Protein AF-A0A133U546-F1 (afdb_monomer)

Secondary structure (DSSP, 8-state):
-HHHHHHHHHHHHHHHHHHHHHHHTT----HHHHHHHHHHHHHHHHHHHHHHHHHHHS--HHHHHHHHTTS--HHHHHHHHHHHHHHHHHHHHHHHHHHHHHTTS-SSHHHHHHHHHHHHHTHHHHHHHHHHTS---HHHHHHTTHHHHHHTTS----------

Solvent-accessible surface area (backbone atoms only — not comparable to full-atom values): 8776 Å² total; per-residue (Å²): 110,62,68,65,45,49,40,62,39,52,52,28,48,51,51,18,51,53,44,48,49,39,56,72,70,52,73,59,78,54,64,70,60,44,53,51,47,50,52,52,23,49,54,32,38,49,51,42,28,49,50,26,34,48,21,23,76,57,59,48,70,47,51,34,50,31,35,74,71,67,78,41,46,44,68,56,32,26,51,53,14,50,50,52,43,53,53,47,52,55,50,51,50,51,48,52,48,53,49,42,49,76,68,61,80,34,88,46,69,68,51,46,38,52,52,44,23,54,61,32,39,58,44,25,62,52,30,46,55,55,42,78,76,42,100,61,62,72,65,58,40,56,54,20,45,46,55,15,61,55,41,64,73,57,86,81,81,79,77,76,85,79,74,132

Mean predicted aligned error: 5.59 Å

Foldseek 3Di:
DLCVLCVLLVVLLVLLVVLLVCLVVCVDPDLVVLVVSLVSSVVSLCVSLVQLQVCLVPNDDSSVVCVVVVNDHSPRSNVVSVVSVVVCLQSSLQSQLVSCVVVVVDPDPVVSLVVQLVVLLVQLVVQVVVVVVDVDDCVSSVVSNVSSVVSSPHDHDDDPDPDD

Structure (mmCIF, N/CA/C/O backbone):
data_AF-A0A133U546-F1
#
_entry.id   AF-A0A133U546-F1
#
loop_
_atom_site.group_PDB
_atom_site.id
_atom_site.type_symbol
_atom_site.label_atom_id
_atom_site.label_alt_id
_atom_site.label_comp_id
_atom_site.label_asym_id
_atom_site.label_entity_id
_atom_site.label_seq_id
_atom_site.pdbx_PDB_ins_code
_atom_site.Cartn_x
_atom_site.Cartn_y
_atom_site.Cartn_z
_atom_site.occupancy
_atom_site.B_iso_or_equiv
_atom_site.auth_seq_id
_atom_site.auth_comp_id
_atom_site.auth_asym_id
_atom_site.auth_atom_id
_atom_site.pdbx_PDB_model_num
ATOM 1 N N . MET A 1 1 ? 23.999 10.409 -9.499 1.00 65.69 1 MET A N 1
ATOM 2 C CA . MET A 1 1 ? 22.599 10.806 -9.754 1.00 65.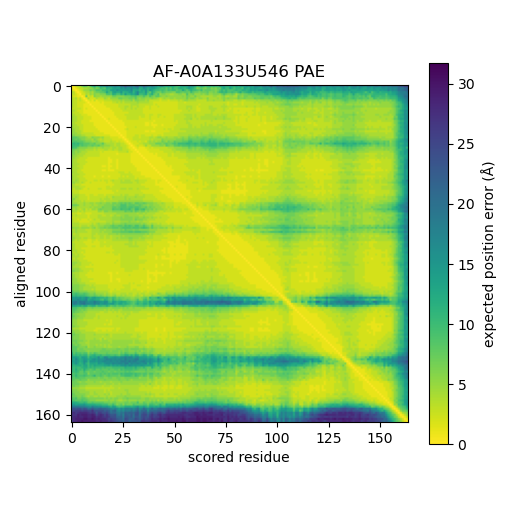69 1 MET A CA 1
ATOM 3 C C . MET A 1 1 ? 21.606 9.774 -9.236 1.00 65.69 1 MET A C 1
ATOM 5 O O . MET A 1 1 ? 20.649 10.176 -8.595 1.00 65.69 1 MET A O 1
ATOM 9 N N . ALA A 1 2 ? 21.892 8.473 -9.345 1.00 72.38 2 ALA A N 1
ATOM 10 C CA . ALA A 1 2 ? 21.115 7.384 -8.735 1.00 72.38 2 ALA A CA 1
ATOM 11 C C . ALA A 1 2 ? 20.573 7.601 -7.304 1.00 72.38 2 ALA A C 1
ATOM 13 O O . ALA A 1 2 ? 19.439 7.237 -7.016 1.00 72.38 2 ALA A O 1
ATOM 14 N N . TRP A 1 3 ? 21.351 8.213 -6.403 1.00 70.69 3 TRP A N 1
ATOM 15 C CA . TRP A 1 3 ? 20.906 8.522 -5.035 1.00 70.69 3 TRP A CA 1
ATOM 16 C C . TRP A 1 3 ? 19.743 9.518 -4.973 1.00 70.69 3 TRP A C 1
ATOM 18 O O . TRP A 1 3 ? 18.933 9.449 -4.055 1.00 70.69 3 TRP A O 1
ATOM 28 N N . ILE A 1 4 ? 19.652 10.429 -5.942 1.00 79.50 4 ILE A N 1
ATOM 29 C CA . ILE A 1 4 ? 18.565 11.408 -6.044 1.00 79.50 4 ILE A CA 1
ATOM 30 C C . ILE A 1 4 ? 17.306 10.695 -6.554 1.00 79.50 4 ILE A C 1
ATOM 32 O O . ILE A 1 4 ? 16.269 10.765 -5.900 1.00 79.50 4 ILE A O 1
ATOM 36 N N . HIS A 1 5 ? 17.441 9.917 -7.635 1.00 78.69 5 HIS A N 1
ATOM 37 C CA . HIS A 1 5 ? 16.352 9.148 -8.253 1.00 78.69 5 HIS A CA 1
ATOM 38 C C . HIS A 1 5 ? 15.770 8.076 -7.310 1.00 78.69 5 HIS A C 1
ATOM 40 O O . HIS A 1 5 ? 14.561 7.954 -7.138 1.00 78.69 5 HIS A O 1
ATOM 46 N N . GLY A 1 6 ? 16.626 7.311 -6.625 1.00 82.94 6 GLY A N 1
ATOM 47 C CA . GLY A 1 6 ? 16.193 6.285 -5.670 1.00 82.94 6 GLY A CA 1
ATOM 48 C C . GLY A 1 6 ? 15.832 6.829 -4.285 1.00 82.94 6 GLY A C 1
ATOM 49 O O . GLY A 1 6 ? 15.093 6.182 -3.541 1.00 82.94 6 GLY A O 1
ATOM 50 N N . GLY A 1 7 ? 16.332 8.014 -3.922 1.00 87.44 7 GLY A N 1
ATOM 51 C CA . GLY A 1 7 ? 16.186 8.585 -2.584 1.00 87.44 7 GLY A CA 1
ATOM 52 C C . GLY A 1 7 ? 14.738 8.905 -2.227 1.00 87.44 7 GLY A C 1
ATOM 53 O O . GLY A 1 7 ? 14.294 8.567 -1.130 1.00 87.44 7 GLY A O 1
ATOM 54 N N . GLY A 1 8 ? 13.977 9.483 -3.163 1.00 87.19 8 GLY A N 1
ATOM 55 C CA . GLY A 1 8 ? 12.553 9.778 -2.967 1.00 87.19 8 GLY A CA 1
ATOM 56 C C . GLY A 1 8 ? 11.714 8.518 -2.729 1.00 87.19 8 GLY A C 1
ATOM 57 O O . GLY A 1 8 ? 10.871 8.483 -1.827 1.00 87.19 8 GLY A O 1
ATOM 58 N N . ILE A 1 9 ? 12.000 7.454 -3.486 1.00 90.19 9 ILE A N 1
ATOM 59 C CA . ILE A 1 9 ? 11.351 6.147 -3.333 1.00 90.19 9 ILE A CA 1
ATOM 60 C C . ILE A 1 9 ? 11.698 5.561 -1.963 1.00 90.19 9 ILE A C 1
ATOM 62 O O . ILE A 1 9 ? 10.807 5.214 -1.185 1.00 90.19 9 ILE A O 1
ATOM 66 N N . LEU A 1 10 ? 12.991 5.503 -1.637 1.00 91.94 10 LEU A N 1
ATOM 67 C CA . LEU A 1 10 ? 13.485 4.907 -0.402 1.00 91.94 10 LEU A CA 1
ATOM 68 C C . LEU A 1 10 ? 12.961 5.638 0.837 1.00 91.94 10 LEU A C 1
ATOM 70 O O . LEU A 1 10 ? 12.477 4.993 1.767 1.00 91.94 10 LEU A O 1
ATOM 74 N N . ILE A 1 11 ? 13.013 6.972 0.855 1.00 93.00 11 ILE A N 1
ATOM 75 C CA . ILE A 1 11 ? 12.588 7.745 2.024 1.00 93.00 11 ILE A CA 1
ATOM 76 C C . ILE A 1 11 ? 11.082 7.634 2.247 1.00 93.00 11 ILE A C 1
ATOM 78 O O . ILE A 1 11 ? 10.651 7.489 3.388 1.00 93.00 11 ILE A O 1
ATOM 82 N N . SER A 1 12 ? 10.288 7.597 1.172 1.00 93.25 12 SER A N 1
ATOM 83 C CA . SER A 1 12 ? 8.841 7.384 1.257 1.00 93.25 12 SER A CA 1
ATOM 84 C C . SER A 1 12 ? 8.514 6.008 1.846 1.00 93.25 12 SER A C 1
ATOM 86 O O . SER A 1 12 ? 7.664 5.901 2.732 1.00 93.25 12 SER A O 1
ATOM 88 N N . LEU A 1 13 ? 9.246 4.966 1.428 1.00 93.38 13 LEU A N 1
ATOM 89 C CA . LEU A 1 13 ? 9.104 3.606 1.957 1.00 93.38 13 LEU A CA 1
ATOM 90 C C . LEU A 1 13 ? 9.512 3.494 3.432 1.00 93.38 13 LEU A C 1
ATOM 92 O O . LEU A 1 13 ? 8.814 2.857 4.222 1.00 93.38 13 LEU A O 1
ATOM 96 N N . ILE A 1 14 ? 10.611 4.139 3.827 1.00 94.31 14 ILE A N 1
ATOM 97 C CA . ILE A 1 14 ? 11.036 4.194 5.231 1.00 94.31 14 ILE A CA 1
ATOM 98 C C . ILE A 1 14 ? 9.974 4.912 6.065 1.00 94.31 14 ILE A C 1
ATOM 100 O O . ILE A 1 14 ? 9.561 4.410 7.111 1.00 94.31 14 ILE A O 1
ATOM 104 N N . PHE A 1 15 ? 9.496 6.063 5.592 1.00 94.75 15 PHE A N 1
ATOM 105 C CA . PHE A 1 15 ? 8.544 6.884 6.329 1.00 94.75 15 PHE A CA 1
ATOM 106 C C . PHE A 1 15 ? 7.208 6.165 6.521 1.00 94.75 15 PHE A C 1
ATOM 108 O O . PHE A 1 15 ? 6.707 6.091 7.645 1.00 94.75 15 PHE A O 1
ATOM 115 N N . THR A 1 16 ? 6.666 5.547 5.464 1.00 95.38 16 THR A N 1
ATOM 116 C CA . THR A 1 16 ? 5.455 4.731 5.609 1.00 95.38 16 THR A CA 1
ATOM 117 C C . THR A 1 16 ? 5.697 3.541 6.537 1.00 95.38 16 THR A C 1
ATOM 119 O O . THR A 1 16 ? 4.867 3.286 7.404 1.00 95.38 16 THR A O 1
ATOM 122 N N . GLY A 1 17 ? 6.849 2.867 6.450 1.00 93.12 17 GLY A N 1
ATOM 123 C CA . GLY A 1 17 ? 7.190 1.740 7.321 1.00 93.12 17 GLY A CA 1
ATOM 124 C C . GLY A 1 17 ? 7.214 2.116 8.805 1.00 93.12 17 GLY A C 1
ATOM 125 O O . GLY A 1 17 ? 6.592 1.434 9.622 1.00 93.12 17 GLY A O 1
ATOM 126 N N . ILE A 1 18 ? 7.860 3.234 9.155 1.00 95.75 18 ILE A N 1
ATOM 127 C CA . ILE A 1 18 ? 7.917 3.749 10.533 1.00 95.75 18 ILE A CA 1
ATOM 128 C C . ILE A 1 18 ? 6.512 4.085 11.039 1.00 95.75 18 ILE A C 1
ATOM 130 O O . ILE A 1 18 ? 6.135 3.684 12.144 1.00 95.75 18 ILE A O 1
ATOM 134 N N . ILE A 1 19 ? 5.709 4.779 10.229 1.00 95.94 19 ILE A N 1
ATOM 135 C CA . ILE A 1 19 ? 4.349 5.149 10.628 1.00 95.94 19 ILE A CA 1
ATOM 136 C C . ILE A 1 19 ? 3.481 3.898 10.821 1.00 95.94 19 ILE A C 1
ATOM 138 O O . ILE A 1 19 ? 2.805 3.778 11.846 1.00 95.94 19 ILE A O 1
ATOM 142 N N . GLN A 1 20 ? 3.519 2.939 9.890 1.00 94.62 20 GLN A N 1
ATOM 143 C CA . GLN A 1 20 ? 2.778 1.680 10.028 1.00 94.62 20 GLN A CA 1
ATOM 144 C C . GLN A 1 20 ? 3.217 0.912 11.273 1.00 94.62 20 GLN A C 1
ATOM 146 O O . GLN A 1 20 ? 2.361 0.397 11.991 1.00 94.62 20 GLN A O 1
ATOM 151 N N . ALA A 1 21 ? 4.517 0.882 11.586 1.00 93.50 21 ALA A N 1
ATOM 152 C CA . ALA A 1 21 ? 5.023 0.256 12.802 1.00 93.50 21 ALA A CA 1
ATOM 153 C C . ALA A 1 21 ? 4.437 0.915 14.062 1.00 93.50 21 ALA A C 1
ATOM 155 O O . ALA A 1 21 ? 3.896 0.214 14.917 1.00 93.50 21 ALA A O 1
ATOM 156 N N . PHE A 1 22 ? 4.446 2.248 14.161 1.00 93.50 22 PHE A N 1
ATOM 157 C CA . PHE A 1 22 ? 3.841 2.961 15.294 1.00 93.50 22 PHE A CA 1
ATOM 158 C C . PHE A 1 22 ? 2.335 2.718 15.430 1.00 93.50 22 PHE A C 1
ATOM 160 O O . PHE A 1 22 ? 1.832 2.568 16.549 1.00 93.50 22 PHE A O 1
ATOM 167 N N . LEU A 1 23 ? 1.618 2.641 14.308 1.00 93.06 23 LEU A N 1
ATOM 168 C CA . LEU A 1 23 ? 0.183 2.366 14.288 1.00 93.06 23 LEU A CA 1
ATOM 169 C C . LEU A 1 23 ? -0.128 0.921 14.706 1.00 93.06 23 LEU A C 1
ATOM 171 O O . LEU A 1 23 ? -1.006 0.699 15.542 1.00 93.06 23 LEU A O 1
ATOM 175 N N . VAL A 1 24 ? 0.623 -0.060 14.197 1.00 91.62 24 VAL A N 1
ATOM 176 C CA . VAL A 1 24 ? 0.471 -1.481 14.556 1.00 91.62 24 VAL A CA 1
ATOM 177 C C . VAL A 1 24 ? 0.825 -1.729 16.021 1.00 91.62 24 VAL A C 1
ATOM 179 O O . VAL A 1 24 ? 0.112 -2.471 16.699 1.00 91.62 24 VAL A O 1
ATOM 182 N N . LEU A 1 25 ? 1.884 -1.088 16.523 1.00 92.00 25 LEU A N 1
ATOM 183 C CA . LEU A 1 25 ? 2.309 -1.157 17.924 1.00 92.00 25 LEU A CA 1
ATOM 184 C C . LEU A 1 25 ? 1.412 -0.339 18.867 1.00 92.00 25 LEU A C 1
ATOM 186 O O . LEU A 1 25 ? 1.619 -0.358 20.078 1.00 92.00 25 LEU A O 1
ATOM 190 N N . LYS A 1 26 ? 0.392 0.352 18.338 1.00 89.06 26 LYS A N 1
ATOM 191 C CA . LYS A 1 26 ? -0.575 1.153 19.106 1.00 89.06 26 LYS A CA 1
ATOM 192 C C . LYS A 1 26 ? 0.093 2.230 19.979 1.00 89.06 26 LYS A C 1
ATOM 194 O O . LYS A 1 26 ? -0.448 2.585 21.027 1.00 89.06 26 LYS A O 1
ATOM 199 N N . VAL A 1 27 ? 1.239 2.764 19.537 1.00 90.19 27 VAL A N 1
ATOM 200 C CA . VAL A 1 27 ? 1.981 3.836 20.234 1.00 90.19 27 VAL A CA 1
ATOM 201 C C . VAL A 1 27 ? 1.120 5.097 20.318 1.00 90.19 27 VAL A C 1
ATOM 203 O O . VAL A 1 27 ? 1.025 5.735 21.364 1.00 90.19 27 VAL A O 1
ATOM 206 N N . VAL A 1 28 ? 0.423 5.413 19.225 1.00 87.12 28 VAL A N 1
ATOM 207 C CA . VAL A 1 28 ? -0.511 6.538 19.141 1.00 87.12 28 VAL A CA 1
ATOM 208 C C . VAL A 1 28 ? -1.925 6.045 19.443 1.00 87.12 28 VAL A C 1
ATOM 210 O O . VAL A 1 28 ? -2.450 5.172 18.749 1.00 87.12 28 VAL A O 1
ATOM 213 N N . LYS A 1 29 ? -2.542 6.597 20.494 1.00 85.44 29 LYS A N 1
ATOM 214 C CA . LYS A 1 29 ? -3.872 6.178 20.978 1.00 85.44 29 LYS A CA 1
ATOM 215 C C . LYS A 1 29 ? -5.013 7.108 20.565 1.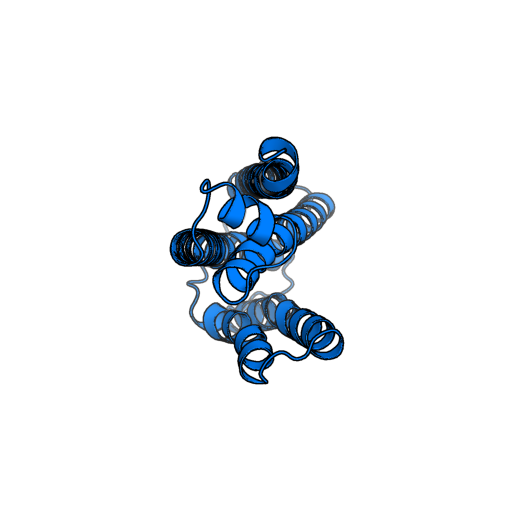00 85.44 29 LYS A C 1
ATOM 217 O O . LYS A 1 29 ? -6.153 6.657 20.511 1.00 85.44 29 LYS A O 1
ATOM 222 N N . ASN A 1 30 ? -4.720 8.382 20.302 1.00 89.81 30 ASN A N 1
ATOM 223 C CA . ASN A 1 30 ? -5.730 9.359 19.901 1.00 89.81 30 ASN A CA 1
ATOM 224 C C . ASN A 1 30 ? -6.225 9.045 18.482 1.00 89.81 30 ASN A C 1
ATOM 226 O O . ASN A 1 30 ? -5.412 9.052 17.558 1.00 89.81 30 ASN A O 1
ATOM 230 N N . TRP A 1 31 ? -7.542 8.844 18.315 1.00 84.50 31 TRP A N 1
ATOM 231 C CA . TRP A 1 31 ? -8.201 8.648 17.014 1.00 84.50 31 TRP A CA 1
ATOM 232 C C . TRP A 1 31 ? -7.645 9.592 15.960 1.00 84.50 31 TRP A C 1
ATOM 234 O O . TRP A 1 31 ? -7.252 9.136 14.888 1.00 84.50 31 TRP A O 1
ATOM 244 N N . ALA A 1 32 ? -7.673 10.905 16.225 1.00 89.75 32 ALA A N 1
ATOM 245 C CA . ALA A 1 32 ? -7.402 11.934 15.220 1.00 89.75 32 ALA A CA 1
ATOM 246 C C . ALA A 1 32 ? -5.992 11.761 14.657 1.00 89.75 32 ALA A C 1
ATOM 248 O O . ALA A 1 32 ? -5.801 11.687 13.444 1.00 89.75 32 ALA A O 1
ATOM 249 N N . SER A 1 33 ? -5.023 11.571 15.551 1.00 91.31 33 SER A N 1
ATOM 250 C CA . SER A 1 33 ? -3.635 11.307 15.191 1.00 91.31 33 SER A CA 1
ATOM 251 C C . SER A 1 33 ? -3.472 9.961 14.485 1.00 91.31 33 SER A C 1
ATOM 253 O O . SER A 1 33 ? -2.788 9.894 13.471 1.00 91.31 33 SER A O 1
ATOM 255 N N . THR A 1 34 ? -4.121 8.893 14.961 1.00 92.56 34 THR A N 1
ATOM 256 C CA . THR A 1 34 ? -4.061 7.565 14.330 1.00 92.56 34 THR A CA 1
ATOM 257 C C . THR A 1 34 ? -4.621 7.596 12.902 1.00 92.56 34 THR A C 1
ATOM 259 O O . THR A 1 34 ? -4.020 7.020 11.999 1.00 92.56 34 THR A O 1
ATOM 262 N N . SER A 1 35 ? -5.725 8.311 12.669 1.00 92.19 35 SER A N 1
ATOM 263 C CA . SER A 1 35 ? -6.331 8.478 11.343 1.00 92.19 35 SER A CA 1
ATOM 264 C C . SER A 1 35 ? -5.472 9.341 10.417 1.00 92.19 35 SER A C 1
ATOM 266 O O . SER A 1 35 ? -5.318 9.005 9.245 1.00 92.19 35 SER A O 1
ATOM 268 N N . ALA A 1 36 ? -4.899 10.437 10.924 1.00 95.25 36 ALA A N 1
ATOM 269 C CA . ALA A 1 36 ? -4.009 11.294 10.144 1.00 95.25 36 ALA A CA 1
ATOM 270 C C . ALA A 1 36 ? -2.739 10.541 9.720 1.00 95.25 36 ALA A C 1
ATOM 272 O O . ALA A 1 36 ? -2.352 10.572 8.554 1.00 95.25 36 ALA A O 1
ATOM 273 N N . LEU A 1 37 ? -2.132 9.798 10.650 1.00 96.19 37 LEU A N 1
ATOM 274 C CA . LEU A 1 37 ? -0.962 8.965 10.386 1.00 96.19 37 LEU A CA 1
ATOM 275 C C . LEU A 1 37 ? -1.278 7.811 9.431 1.00 96.19 37 LEU A C 1
ATOM 277 O O . LEU A 1 37 ? -0.463 7.518 8.563 1.00 96.19 37 LEU A O 1
ATOM 281 N N . LEU A 1 38 ? -2.455 7.185 9.538 1.00 96.12 38 LEU A N 1
ATOM 282 C CA . LEU A 1 38 ? -2.899 6.179 8.571 1.00 96.12 38 LEU A CA 1
ATOM 283 C C . LEU A 1 38 ? -2.942 6.770 7.158 1.00 96.12 38 LEU A C 1
ATOM 285 O O . LEU A 1 38 ? -2.404 6.165 6.235 1.00 96.12 38 LEU A O 1
ATOM 289 N N . TRP A 1 39 ? -3.563 7.938 6.987 1.00 96.56 39 TRP A N 1
ATOM 290 C CA . TRP A 1 39 ? -3.667 8.574 5.674 1.00 96.56 39 TRP A CA 1
ATOM 291 C C . TRP A 1 39 ? -2.300 8.985 5.129 1.00 96.56 39 TRP A C 1
ATOM 293 O O . TRP A 1 39 ? -1.985 8.715 3.972 1.00 96.56 39 TRP A O 1
ATOM 303 N N . LEU A 1 40 ? -1.453 9.574 5.974 1.00 96.31 40 LEU A N 1
ATOM 304 C CA . LEU A 1 40 ? -0.084 9.922 5.604 1.00 96.31 40 LEU A CA 1
ATOM 305 C C . LEU A 1 40 ? 0.711 8.683 5.179 1.00 96.31 40 LEU A C 1
ATOM 307 O O . LEU A 1 40 ? 1.380 8.690 4.146 1.00 96.31 40 LEU A O 1
ATOM 311 N N . SER A 1 41 ? 0.597 7.597 5.943 1.00 96.19 41 SER A N 1
ATOM 312 C CA . SER A 1 41 ? 1.220 6.317 5.628 1.00 96.19 41 SER A CA 1
ATOM 313 C C . SER A 1 41 ? 0.699 5.734 4.319 1.00 96.19 41 SER A C 1
ATOM 315 O O . SER A 1 41 ? 1.502 5.267 3.517 1.00 96.19 41 SER A O 1
ATOM 317 N N . PHE A 1 42 ? -0.608 5.794 4.068 1.00 96.56 42 PHE A N 1
ATOM 318 C CA . PHE A 1 42 ? -1.191 5.317 2.819 1.00 96.56 42 PHE A CA 1
ATOM 319 C C . PHE A 1 42 ? -0.631 6.079 1.615 1.00 96.56 42 PHE A C 1
ATOM 321 O O . PHE A 1 42 ? -0.178 5.445 0.667 1.00 96.56 42 PHE A O 1
ATOM 328 N N . TRP A 1 43 ? -0.587 7.415 1.654 1.00 94.94 43 TRP A N 1
ATOM 329 C CA . TRP A 1 43 ? -0.076 8.207 0.528 1.00 94.94 43 TRP A CA 1
ATOM 330 C C . TRP A 1 43 ? 1.425 7.999 0.296 1.00 94.94 43 TRP A C 1
ATOM 332 O O . TRP A 1 43 ? 1.860 7.816 -0.840 1.00 94.94 43 TRP A O 1
ATOM 342 N N . THR A 1 44 ? 2.212 7.954 1.375 1.00 94.81 44 THR A N 1
ATOM 343 C CA . THR A 1 44 ? 3.664 7.692 1.315 1.00 94.81 44 THR A CA 1
ATOM 344 C C . THR A 1 44 ? 4.005 6.242 0.969 1.00 94.81 44 THR A C 1
ATOM 346 O O . THR A 1 44 ? 5.115 5.966 0.535 1.00 94.81 44 THR A O 1
ATOM 349 N N . PHE A 1 45 ? 3.055 5.317 1.106 1.00 95.81 45 PHE A N 1
ATOM 350 C CA . PHE A 1 45 ? 3.150 3.954 0.588 1.00 95.81 45 PHE A CA 1
ATOM 351 C C . PHE A 1 45 ? 2.780 3.889 -0.893 1.00 95.81 45 PHE A C 1
ATOM 353 O O . PHE A 1 45 ? 3.525 3.316 -1.688 1.00 95.81 45 PHE A O 1
ATOM 360 N N . LEU A 1 46 ? 1.634 4.462 -1.266 1.00 94.12 46 LEU A N 1
ATOM 361 C CA . LEU A 1 46 ? 1.065 4.304 -2.598 1.00 94.12 46 LEU A CA 1
ATOM 362 C C . LEU A 1 46 ? 1.961 4.932 -3.665 1.00 94.12 46 LEU A C 1
ATOM 364 O O . LEU A 1 46 ? 2.136 4.333 -4.720 1.00 94.12 46 LEU A O 1
ATOM 368 N N . ASN A 1 47 ? 2.558 6.090 -3.369 1.00 92.06 47 ASN A N 1
ATOM 369 C CA . ASN A 1 47 ? 3.420 6.804 -4.305 1.00 92.06 47 ASN A CA 1
ATOM 370 C C . ASN A 1 47 ? 4.638 5.962 -4.755 1.00 92.06 47 ASN A C 1
ATOM 372 O O . ASN A 1 47 ? 4.663 5.555 -5.917 1.00 92.06 47 ASN A O 1
ATOM 376 N N . PRO A 1 48 ? 5.597 5.584 -3.881 1.00 93.25 48 PRO A N 1
ATOM 377 C CA . PRO A 1 48 ? 6.757 4.792 -4.303 1.00 93.25 48 PRO A CA 1
ATOM 378 C C . PRO A 1 48 ? 6.370 3.408 -4.838 1.00 93.25 48 PRO A C 1
ATOM 380 O O . PRO A 1 48 ? 6.996 2.906 -5.767 1.00 93.25 48 PRO A O 1
ATOM 383 N N . THR A 1 49 ? 5.325 2.788 -4.286 1.00 94.38 49 THR A N 1
ATOM 384 C CA . THR A 1 49 ? 4.892 1.447 -4.701 1.00 94.38 49 THR A CA 1
ATOM 385 C C . THR A 1 49 ? 4.286 1.459 -6.101 1.00 94.38 49 THR A C 1
ATOM 387 O O . THR A 1 49 ? 4.649 0.634 -6.938 1.00 94.38 49 THR A O 1
ATOM 390 N N . GLY A 1 50 ? 3.393 2.412 -6.379 1.00 91.25 50 GLY A N 1
ATOM 391 C CA . GLY A 1 50 ? 2.835 2.617 -7.712 1.00 91.25 50 GLY A CA 1
ATOM 392 C C . GLY A 1 50 ? 3.925 2.966 -8.719 1.00 91.25 50 GLY A C 1
ATOM 393 O O . GLY A 1 50 ? 3.945 2.402 -9.809 1.00 91.25 50 GLY A O 1
ATOM 394 N N . TYR A 1 51 ? 4.883 3.806 -8.321 1.00 90.25 51 TYR A N 1
ATOM 395 C CA . TYR A 1 51 ? 6.026 4.185 -9.148 1.00 90.25 51 TYR A CA 1
ATOM 396 C C . TYR A 1 51 ? 6.887 2.977 -9.554 1.00 90.25 51 TYR A C 1
ATOM 398 O O . TYR A 1 51 ? 7.202 2.810 -10.730 1.00 90.25 51 TYR A O 1
ATOM 406 N N . LEU A 1 52 ? 7.193 2.080 -8.610 1.00 94.44 52 LEU A N 1
ATOM 407 C CA . LEU A 1 52 ? 7.924 0.832 -8.867 1.00 94.44 52 LEU A CA 1
ATOM 408 C C . LEU A 1 52 ? 7.143 -0.129 -9.774 1.00 94.44 52 LEU A C 1
ATOM 410 O O . LEU A 1 52 ? 7.704 -0.677 -10.721 1.00 94.44 52 LEU A O 1
ATOM 414 N N . ILE A 1 53 ? 5.843 -0.322 -9.520 1.00 93.31 53 ILE A N 1
ATOM 415 C CA . ILE A 1 53 ? 5.007 -1.224 -10.326 1.00 93.31 53 ILE A CA 1
ATOM 416 C C . ILE A 1 53 ? 4.900 -0.708 -11.760 1.00 93.31 53 ILE A C 1
ATOM 418 O O . ILE A 1 53 ? 5.216 -1.432 -12.701 1.00 93.31 53 ILE A O 1
ATOM 422 N N . ILE A 1 54 ? 4.489 0.548 -11.933 1.00 89.25 54 ILE A N 1
ATOM 423 C CA . ILE A 1 54 ? 4.308 1.145 -13.256 1.00 89.25 54 ILE A CA 1
ATOM 424 C C . ILE A 1 54 ? 5.658 1.215 -13.972 1.00 89.25 54 ILE A C 1
ATOM 426 O O . ILE A 1 54 ? 5.746 0.791 -15.120 1.00 89.25 54 ILE A O 1
ATOM 430 N N . GLY A 1 55 ? 6.726 1.642 -13.290 1.00 89.00 55 GLY A N 1
ATOM 431 C CA . GLY A 1 55 ? 8.066 1.737 -13.868 1.00 89.00 55 GLY A CA 1
ATOM 432 C C . GLY A 1 55 ? 8.672 0.374 -14.217 1.00 89.00 55 GLY A C 1
ATOM 433 O O . GLY A 1 55 ? 9.479 0.266 -15.137 1.00 89.00 55 GLY A O 1
ATOM 434 N N . GLY A 1 56 ? 8.260 -0.690 -13.527 1.00 90.50 56 GLY A N 1
ATOM 435 C CA . GLY A 1 56 ? 8.600 -2.062 -13.887 1.00 90.50 56 GLY A CA 1
ATOM 436 C C . GLY A 1 56 ? 7.896 -2.552 -15.156 1.00 90.50 56 GLY A C 1
ATOM 437 O O . GLY A 1 56 ? 8.466 -3.354 -15.894 1.00 90.50 56 GLY A O 1
ATOM 438 N N . ILE A 1 57 ? 6.689 -2.059 -15.452 1.00 89.19 57 ILE A N 1
ATOM 439 C CA . ILE A 1 57 ? 5.947 -2.424 -16.668 1.00 89.19 57 ILE A CA 1
ATOM 440 C C . ILE A 1 57 ? 6.385 -1.548 -17.851 1.00 89.19 57 ILE A C 1
ATOM 442 O O . ILE A 1 57 ? 6.796 -2.050 -18.898 1.00 89.19 57 ILE A O 1
ATOM 446 N N . SER A 1 58 ? 6.357 -0.232 -17.662 1.00 87.94 58 SER A N 1
ATOM 447 C CA . SER A 1 58 ? 6.796 0.774 -18.622 1.00 87.94 58 SER A CA 1
ATOM 448 C C . SER A 1 58 ? 7.666 1.797 -17.891 1.00 87.94 58 SER A C 1
ATOM 450 O O . SER A 1 58 ? 7.111 2.670 -17.231 1.00 87.94 58 SER A O 1
ATOM 452 N N . PRO A 1 59 ? 9.008 1.709 -17.973 1.00 88.50 59 PRO A N 1
ATOM 453 C CA . PRO A 1 59 ? 9.896 2.634 -17.277 1.00 88.50 59 PRO A CA 1
ATOM 454 C C . PRO A 1 59 ? 9.632 4.085 -17.641 1.00 88.50 59 PRO A C 1
ATOM 456 O O . PRO A 1 59 ? 9.453 4.420 -18.810 1.00 88.50 59 PRO A O 1
ATOM 459 N N . PHE A 1 60 ? 9.651 4.938 -16.627 1.00 87.19 60 PHE A N 1
ATOM 460 C CA . PHE A 1 60 ? 9.512 6.380 -16.751 1.00 87.19 60 PHE A CA 1
ATOM 461 C C . PHE A 1 60 ? 10.242 7.053 -15.582 1.00 87.19 60 PHE A C 1
ATOM 463 O O . PHE A 1 60 ? 10.472 6.414 -14.550 1.00 87.19 60 PHE A O 1
ATOM 470 N N . GLY A 1 61 ? 10.621 8.322 -15.767 1.00 88.19 61 GLY A N 1
ATOM 471 C CA . GLY A 1 61 ? 11.295 9.147 -14.757 1.00 88.19 61 GLY A CA 1
ATOM 472 C C . GLY A 1 61 ? 12.444 8.430 -14.039 1.00 88.19 61 GLY A C 1
ATOM 473 O O . GLY A 1 61 ? 13.256 7.761 -14.677 1.00 88.19 61 GLY A O 1
ATOM 474 N N . ASP A 1 62 ? 12.451 8.502 -12.706 1.00 89.56 62 ASP A N 1
ATOM 475 C CA . ASP A 1 62 ? 13.530 7.997 -11.852 1.00 89.56 62 ASP A CA 1
ATOM 476 C C . ASP A 1 62 ? 13.770 6.486 -12.015 1.00 89.56 62 ASP A C 1
ATOM 478 O O . ASP A 1 62 ? 14.904 6.026 -11.904 1.00 89.56 62 ASP A O 1
ATOM 482 N N . ILE A 1 63 ? 12.736 5.687 -12.316 1.00 91.31 63 ILE A N 1
ATOM 483 C CA . ILE A 1 63 ? 12.912 4.244 -12.568 1.00 91.31 63 ILE A CA 1
ATOM 484 C C . ILE A 1 63 ? 13.599 4.005 -13.909 1.00 91.31 63 ILE A C 1
ATOM 486 O O . ILE A 1 63 ? 14.422 3.098 -14.011 1.00 91.31 63 ILE A O 1
ATOM 490 N N . SER A 1 64 ? 13.279 4.801 -14.933 1.00 92.12 64 SER A N 1
ATOM 491 C CA . SER A 1 64 ? 13.970 4.714 -16.222 1.00 92.12 64 SER A CA 1
ATOM 492 C C . SER A 1 64 ? 15.453 5.034 -16.063 1.00 92.12 64 SER A C 1
ATOM 494 O O . SER A 1 64 ? 16.289 4.295 -16.579 1.00 92.12 64 SER A O 1
ATOM 496 N N . ASP A 1 65 ? 15.779 6.078 -15.302 1.00 92.44 65 ASP A N 1
ATOM 497 C CA . ASP A 1 65 ? 17.164 6.484 -15.053 1.00 92.44 65 ASP A CA 1
ATOM 498 C C . ASP A 1 65 ? 17.922 5.424 -14.244 1.00 92.44 65 ASP A C 1
ATOM 500 O O . ASP A 1 65 ? 19.017 5.020 -14.626 1.00 92.44 65 ASP A O 1
ATOM 504 N N . LEU A 1 66 ? 17.307 4.864 -13.196 1.00 91.31 66 LEU A N 1
ATOM 505 C CA . LEU A 1 66 ? 17.895 3.765 -12.419 1.00 91.31 66 LEU A CA 1
ATOM 506 C C . LEU A 1 66 ? 18.114 2.486 -13.243 1.00 91.31 66 LEU A C 1
ATOM 508 O O . LEU A 1 66 ? 19.037 1.721 -12.949 1.00 91.31 66 LEU A O 1
ATOM 512 N N . ILE A 1 67 ? 17.275 2.236 -14.255 1.00 93.00 67 ILE A N 1
ATOM 513 C CA . ILE A 1 67 ? 17.457 1.115 -15.184 1.00 93.00 67 ILE A CA 1
ATOM 514 C C . ILE A 1 67 ? 18.600 1.392 -16.159 1.00 93.00 67 ILE A C 1
ATOM 516 O O . ILE A 1 67 ? 19.428 0.512 -16.390 1.00 93.00 67 ILE A O 1
ATOM 520 N N . ASN A 1 68 ? 18.672 2.608 -16.699 1.00 93.06 68 ASN A N 1
ATOM 521 C CA . ASN A 1 68 ? 19.746 3.023 -17.600 1.00 93.06 68 ASN A CA 1
ATOM 522 C C . ASN A 1 68 ? 21.115 3.017 -16.898 1.00 93.06 68 ASN A C 1
ATOM 524 O O . ASN A 1 68 ? 22.107 2.617 -17.502 1.00 93.06 68 ASN A O 1
ATOM 528 N N . ASP A 1 69 ? 21.149 3.367 -15.610 1.00 91.88 69 ASP A N 1
ATOM 529 C CA . ASP A 1 69 ? 22.338 3.297 -14.751 1.00 91.88 69 ASP A CA 1
ATOM 530 C C . ASP A 1 69 ? 22.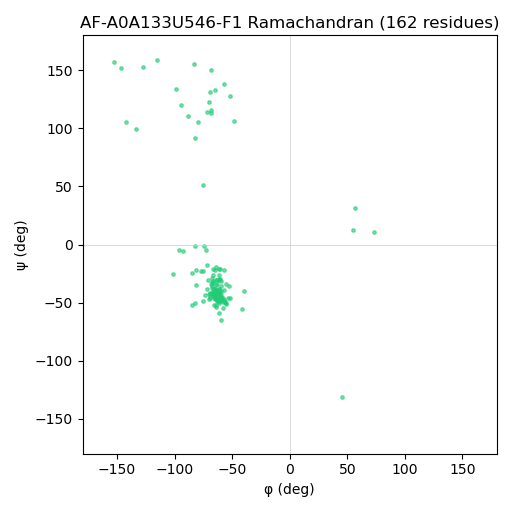724 1.849 -14.364 1.00 91.88 69 ASP A C 1
ATOM 532 O O . ASP A 1 69 ? 23.739 1.630 -13.702 1.00 91.88 69 ASP A O 1
ATOM 536 N N . GLY A 1 70 ? 21.924 0.840 -14.738 1.00 91.00 70 GLY A N 1
ATOM 537 C CA . GLY A 1 70 ? 22.177 -0.575 -14.437 1.00 91.00 70 GLY A CA 1
ATOM 538 C C . GLY A 1 70 ? 21.952 -0.972 -12.972 1.00 91.00 70 GLY A C 1
ATOM 539 O O . GLY A 1 70 ? 22.309 -2.077 -12.568 1.00 91.00 70 GLY A O 1
ATOM 540 N N . ILE A 1 71 ? 21.357 -0.089 -12.169 1.00 90.62 71 ILE A N 1
ATOM 541 C CA . ILE A 1 71 ? 21.111 -0.292 -10.732 1.00 90.62 71 ILE A CA 1
ATOM 542 C C . ILE A 1 71 ? 19.854 -1.128 -10.506 1.00 90.62 71 ILE A C 1
ATOM 544 O O . ILE A 1 71 ? 19.774 -1.915 -9.562 1.00 90.62 71 ILE A O 1
ATOM 548 N N . LEU A 1 72 ? 18.861 -0.947 -11.373 1.00 92.00 72 LEU A N 1
ATOM 549 C CA . LEU A 1 72 ? 17.577 -1.623 -11.307 1.00 92.00 72 LEU A CA 1
ATOM 550 C C . LEU A 1 72 ? 17.274 -2.279 -12.654 1.00 92.00 72 LEU A C 1
ATOM 552 O O . LEU A 1 72 ? 17.712 -1.820 -13.700 1.00 92.00 72 LEU A O 1
ATOM 556 N N . THR A 1 73 ? 16.488 -3.348 -12.657 1.00 94.50 73 THR A N 1
ATOM 557 C CA . THR A 1 73 ? 15.900 -3.882 -13.894 1.00 94.50 73 THR A CA 1
ATOM 558 C C . THR A 1 73 ? 14.388 -3.757 -13.828 1.00 94.50 73 THR A C 1
ATOM 560 O O . THR A 1 73 ? 13.813 -3.676 -12.740 1.00 94.50 73 THR A O 1
ATOM 563 N N . LYS A 1 74 ? 13.715 -3.783 -14.985 1.00 94.44 74 LYS A N 1
ATOM 564 C CA . LYS A 1 74 ? 12.243 -3.764 -15.055 1.00 94.44 74 LYS A CA 1
ATOM 565 C C . LYS A 1 74 ? 11.617 -4.842 -14.164 1.00 94.44 74 LYS A C 1
ATOM 567 O O . LYS A 1 74 ? 10.705 -4.566 -13.389 1.00 94.44 74 LYS A O 1
ATOM 572 N N . GLN A 1 75 ? 12.160 -6.057 -14.235 1.00 95.31 75 GLN A N 1
ATOM 573 C CA . GLN A 1 75 ? 11.680 -7.215 -13.485 1.00 95.31 75 GLN A CA 1
ATOM 574 C C . GLN A 1 75 ? 11.872 -7.031 -11.977 1.00 95.31 75 GLN A C 1
ATOM 576 O O . GLN A 1 75 ? 10.951 -7.305 -11.210 1.00 95.31 75 GLN A O 1
ATOM 581 N N . ILE A 1 76 ? 13.041 -6.539 -11.551 1.00 94.81 76 ILE A N 1
ATOM 582 C CA . ILE A 1 76 ? 13.326 -6.295 -10.131 1.00 94.81 76 ILE A CA 1
ATOM 583 C C . ILE A 1 76 ? 12.439 -5.165 -9.601 1.00 94.81 76 ILE A C 1
ATOM 585 O O . ILE A 1 76 ? 11.847 -5.317 -8.537 1.00 94.81 76 ILE A O 1
ATOM 589 N N . SER A 1 77 ? 12.284 -4.075 -10.357 1.00 95.19 77 SER A N 1
ATOM 590 C CA . SER A 1 77 ? 11.394 -2.961 -10.008 1.00 95.19 77 SER A CA 1
ATOM 591 C C . SER A 1 77 ? 9.962 -3.443 -9.763 1.00 95.19 77 SER A C 1
ATOM 593 O O . SER A 1 77 ? 9.389 -3.206 -8.698 1.00 95.19 77 SER A O 1
ATOM 595 N N . LEU A 1 78 ? 9.423 -4.221 -10.709 1.00 95.00 78 LEU A N 1
ATOM 596 C CA . LEU A 1 78 ? 8.082 -4.785 -10.610 1.00 95.00 78 LEU A CA 1
ATOM 597 C C . LEU A 1 78 ? 7.950 -5.728 -9.409 1.00 95.00 78 LEU A C 1
ATOM 599 O O . LEU A 1 78 ? 6.976 -5.644 -8.663 1.00 95.00 78 LEU A O 1
ATOM 603 N N . PHE A 1 79 ? 8.930 -6.609 -9.198 1.00 96.44 79 PHE A N 1
ATOM 604 C CA . PHE A 1 79 ? 8.920 -7.558 -8.087 1.00 96.44 79 PHE A CA 1
ATOM 605 C C . PHE A 1 79 ? 8.951 -6.856 -6.724 1.00 96.44 79 PHE A C 1
ATOM 607 O O . PHE A 1 79 ? 8.170 -7.201 -5.833 1.00 96.44 79 PHE A O 1
ATOM 614 N N . ILE A 1 80 ? 9.811 -5.845 -6.567 1.00 95.75 80 ILE A N 1
ATOM 615 C CA . ILE A 1 80 ? 9.892 -5.032 -5.348 1.00 95.75 80 ILE A CA 1
ATOM 616 C C . ILE A 1 80 ? 8.571 -4.288 -5.138 1.00 95.75 80 ILE A C 1
ATOM 618 O O . ILE A 1 80 ? 7.993 -4.370 -4.054 1.00 95.75 80 ILE A O 1
ATOM 622 N N . GLY A 1 81 ? 8.057 -3.623 -6.177 1.00 96.19 81 GLY A N 1
ATOM 623 C CA . GLY A 1 81 ? 6.788 -2.902 -6.128 1.00 96.19 81 GLY A CA 1
ATOM 624 C C . GLY A 1 81 ? 5.625 -3.796 -5.698 1.00 96.19 81 GLY A C 1
ATOM 625 O O . GLY A 1 81 ? 4.915 -3.467 -4.754 1.00 96.19 81 GLY A O 1
ATOM 626 N N . LEU A 1 82 ? 5.463 -4.971 -6.311 1.00 95.81 82 LEU A N 1
ATOM 627 C CA . LEU A 1 82 ? 4.405 -5.922 -5.949 1.00 95.81 82 LEU A CA 1
ATOM 628 C C . LEU A 1 82 ? 4.574 -6.484 -4.532 1.00 95.81 82 LEU A C 1
ATOM 630 O O . LEU A 1 82 ? 3.590 -6.621 -3.805 1.00 95.81 82 LEU A O 1
ATOM 634 N N . SER A 1 83 ? 5.805 -6.781 -4.114 1.00 96.50 83 SER A N 1
ATOM 635 C CA . SER A 1 83 ? 6.084 -7.292 -2.766 1.00 96.50 83 SER A CA 1
ATOM 636 C C . SER A 1 83 ? 5.717 -6.266 -1.696 1.00 96.50 83 SER A C 1
ATOM 638 O O . SER A 1 83 ? 5.002 -6.581 -0.743 1.00 96.50 83 SER A O 1
ATOM 640 N N . ILE A 1 84 ? 6.146 -5.015 -1.884 1.00 96.31 84 ILE A N 1
ATOM 641 C CA . ILE A 1 84 ? 5.786 -3.900 -1.006 1.00 96.31 84 ILE A CA 1
ATOM 642 C C . ILE A 1 84 ? 4.275 -3.695 -1.027 1.00 96.31 84 ILE A C 1
ATOM 644 O O . ILE A 1 84 ? 3.670 -3.554 0.036 1.00 96.31 84 ILE A O 1
ATOM 648 N N . PHE A 1 85 ? 3.656 -3.745 -2.211 1.00 96.25 85 PHE A N 1
ATOM 649 C CA . PHE A 1 85 ? 2.218 -3.582 -2.358 1.00 96.25 85 PHE A CA 1
ATOM 650 C C . PHE A 1 85 ? 1.436 -4.597 -1.530 1.00 96.25 85 PHE A C 1
ATOM 652 O O . PHE A 1 85 ? 0.540 -4.213 -0.785 1.00 96.25 85 PHE A O 1
ATOM 659 N N . LEU A 1 86 ? 1.799 -5.879 -1.608 1.00 95.50 86 LEU A N 1
ATOM 660 C CA . LEU A 1 86 ? 1.157 -6.938 -0.832 1.00 95.50 86 LEU A CA 1
ATOM 661 C C . LEU A 1 86 ? 1.325 -6.715 0.674 1.00 95.50 86 LEU A C 1
ATOM 663 O O . LEU A 1 86 ? 0.351 -6.808 1.422 1.00 95.50 86 LEU A O 1
ATOM 667 N N . LEU A 1 87 ? 2.532 -6.375 1.131 1.00 94.44 87 LEU A N 1
ATOM 668 C CA . LEU A 1 87 ? 2.782 -6.087 2.546 1.00 94.44 87 LEU A CA 1
ATOM 669 C C . LEU A 1 87 ? 1.947 -4.897 3.037 1.00 94.44 87 LEU A C 1
ATOM 671 O O . LEU A 1 87 ? 1.297 -4.985 4.084 1.00 94.44 87 LEU A O 1
ATOM 675 N N . GLY A 1 88 ? 1.911 -3.812 2.262 1.00 94.69 88 GLY A N 1
ATOM 676 C CA . GLY A 1 88 ? 1.101 -2.634 2.556 1.00 94.69 88 GLY A CA 1
ATOM 677 C C . GLY A 1 88 ? -0.396 -2.928 2.516 1.00 94.69 88 GLY A C 1
ATOM 678 O O . GLY A 1 88 ? -1.118 -2.476 3.401 1.00 94.69 88 GLY A O 1
ATOM 679 N N . LEU A 1 89 ? -0.856 -3.758 1.575 1.00 95.31 89 LEU A N 1
ATOM 680 C CA . LEU A 1 89 ? -2.244 -4.206 1.473 1.00 95.31 89 LEU A CA 1
ATOM 681 C C . LEU A 1 89 ? -2.701 -4.855 2.782 1.00 95.31 89 LEU A C 1
ATOM 683 O O . LEU A 1 89 ? -3.716 -4.452 3.353 1.00 95.31 89 LEU A O 1
ATOM 687 N N . PHE A 1 90 ? -1.937 -5.813 3.307 1.00 94.44 90 PHE A N 1
ATOM 688 C CA . PHE A 1 90 ? -2.270 -6.470 4.572 1.00 94.44 90 PHE A CA 1
ATOM 689 C C . PHE A 1 90 ? -2.127 -5.536 5.778 1.00 94.44 90 PHE A C 1
ATOM 691 O O . PHE A 1 90 ? -3.016 -5.489 6.634 1.00 94.44 90 PHE A O 1
ATOM 698 N N . SER A 1 91 ? -1.021 -4.796 5.856 1.00 94.94 91 SER A N 1
ATOM 699 C CA . SER A 1 91 ? -0.704 -3.937 6.998 1.00 94.94 91 SER A CA 1
ATOM 700 C C . SER A 1 91 ? -1.699 -2.780 7.139 1.00 94.94 91 SER A C 1
ATOM 702 O O . SER A 1 91 ? -2.339 -2.643 8.185 1.00 94.94 91 SER A O 1
ATOM 704 N N . LEU A 1 92 ? -1.928 -2.007 6.072 1.00 96.06 92 LEU A N 1
ATOM 705 C CA . LEU A 1 92 ? -2.863 -0.878 6.081 1.00 96.06 92 LEU A CA 1
ATOM 706 C C . LEU A 1 92 ? -4.304 -1.338 6.290 1.00 96.06 92 LEU A C 1
ATOM 708 O O . LEU A 1 92 ? -5.022 -0.714 7.066 1.00 96.06 92 LEU A O 1
ATOM 712 N N . SER A 1 93 ? -4.716 -2.469 5.705 1.00 95.62 93 SER A N 1
ATOM 713 C CA . SER A 1 93 ? -6.052 -3.030 5.962 1.00 95.62 93 SER A CA 1
ATOM 714 C C . SER A 1 93 ? -6.252 -3.397 7.428 1.00 95.62 93 SER A C 1
ATOM 716 O O . SER A 1 93 ? -7.317 -3.156 8.001 1.00 95.62 93 SER A O 1
ATOM 718 N N . LYS A 1 94 ? -5.224 -3.966 8.066 1.00 93.38 94 LYS A N 1
ATOM 719 C CA . LYS A 1 94 ? -5.262 -4.297 9.491 1.00 93.38 94 LYS A CA 1
ATOM 720 C C . LYS A 1 94 ? -5.356 -3.037 10.351 1.00 93.38 94 LYS A C 1
ATOM 722 O O . LYS A 1 94 ? -6.178 -3.004 11.263 1.00 93.38 94 LYS A O 1
ATOM 727 N N . ILE A 1 95 ? -4.542 -2.019 10.063 1.00 93.56 95 ILE A N 1
ATOM 728 C CA . ILE A 1 95 ? -4.558 -0.743 10.794 1.00 93.56 95 ILE A CA 1
ATOM 729 C C . ILE A 1 95 ? -5.918 -0.057 10.627 1.00 93.56 95 ILE A C 1
ATOM 731 O O . ILE A 1 95 ? -6.539 0.317 11.618 1.00 93.56 95 ILE A O 1
ATOM 735 N N . PHE A 1 96 ? -6.413 0.052 9.393 1.00 94.69 96 PHE A N 1
ATOM 736 C CA . PHE A 1 96 ? -7.710 0.651 9.087 1.00 94.69 96 PHE A CA 1
ATOM 737 C C . PHE A 1 96 ? -8.850 -0.069 9.815 1.00 94.69 96 PHE A C 1
ATOM 739 O O . PHE A 1 96 ? -9.671 0.571 10.467 1.00 94.69 96 PHE A O 1
ATOM 746 N N . SER A 1 97 ? -8.862 -1.405 9.786 1.00 92.06 97 SER A N 1
ATOM 747 C CA . SER A 1 97 ? -9.866 -2.202 10.504 1.00 92.06 97 SER A CA 1
ATOM 748 C C . SER A 1 97 ? -9.823 -1.980 12.016 1.00 92.06 97 SER A C 1
ATOM 750 O O . SER A 1 97 ? -10.873 -1.893 12.646 1.00 92.06 97 SER A O 1
ATOM 752 N N . ASP A 1 98 ? -8.626 -1.884 12.607 1.00 89.44 98 ASP A N 1
ATOM 753 C CA . ASP A 1 98 ? -8.464 -1.612 14.041 1.00 89.44 98 ASP A CA 1
ATOM 754 C C . ASP A 1 98 ? -8.967 -0.206 14.398 1.00 89.44 98 ASP A C 1
ATOM 756 O O . ASP A 1 98 ? -9.629 -0.053 15.422 1.00 89.44 98 ASP A O 1
ATOM 760 N N . ILE A 1 99 ? -8.739 0.796 13.539 1.00 90.06 99 ILE A N 1
ATOM 761 C CA . ILE A 1 99 ? -9.308 2.141 13.707 1.00 90.06 99 ILE A CA 1
ATOM 762 C C . ILE A 1 99 ? -10.835 2.061 13.678 1.00 90.06 99 ILE A C 1
ATOM 764 O O . ILE A 1 99 ? -11.461 2.385 14.679 1.00 90.06 99 ILE A O 1
ATOM 768 N N . ILE A 1 100 ? -11.433 1.557 12.593 1.00 90.62 100 ILE A N 1
ATOM 769 C CA . ILE A 1 100 ? -12.897 1.462 12.433 1.00 90.62 100 ILE A CA 1
ATOM 770 C C . ILE A 1 100 ? -13.570 0.701 13.585 1.00 90.62 100 ILE A C 1
ATOM 772 O O . ILE A 1 100 ? -14.695 1.016 13.975 1.00 90.62 100 ILE A O 1
ATOM 776 N N . TYR A 1 101 ? -12.894 -0.303 14.141 1.00 86.50 101 TYR A N 1
ATOM 777 C CA . TYR A 1 101 ? -13.414 -1.039 15.284 1.00 86.50 101 TYR A CA 1
ATOM 778 C C . TYR A 1 101 ? -13.419 -0.199 16.570 1.00 86.50 101 TYR A C 1
ATOM 780 O O . TYR A 1 101 ? -14.398 -0.215 17.310 1.00 86.50 101 TYR A O 1
ATOM 788 N N . ARG A 1 102 ? -12.348 0.561 16.840 1.00 83.19 102 ARG A N 1
ATOM 789 C CA . ARG A 1 102 ? -12.239 1.422 18.036 1.00 83.19 102 ARG A CA 1
ATOM 790 C C . ARG A 1 102 ? -13.210 2.590 18.031 1.00 83.19 102 ARG A C 1
ATOM 792 O O . ARG A 1 102 ? -13.571 3.085 19.090 1.00 83.19 102 ARG A O 1
ATOM 799 N N . THR A 1 103 ? -13.571 3.059 16.848 1.00 81.81 103 THR A N 1
ATOM 800 C CA . THR A 1 103 ? -14.479 4.188 16.663 1.00 81.81 103 THR A CA 1
ATOM 801 C C . THR A 1 103 ? -15.952 3.793 16.751 1.00 81.81 103 THR A C 1
ATOM 803 O O . THR A 1 103 ? -16.814 4.650 16.590 1.00 81.81 103 THR A O 1
ATOM 806 N N . GLU A 1 104 ? -16.241 2.500 16.952 1.00 76.94 104 GLU A N 1
ATOM 807 C CA . GLU A 1 104 ? -17.581 1.897 16.949 1.00 76.94 104 GLU A CA 1
ATOM 808 C C . GLU A 1 104 ? -18.399 2.166 15.667 1.00 76.94 104 GLU A C 1
ATOM 810 O O . GLU A 1 104 ? -19.580 1.829 15.589 1.00 76.94 104 GLU A O 1
ATOM 815 N N . LEU A 1 105 ? -17.753 2.6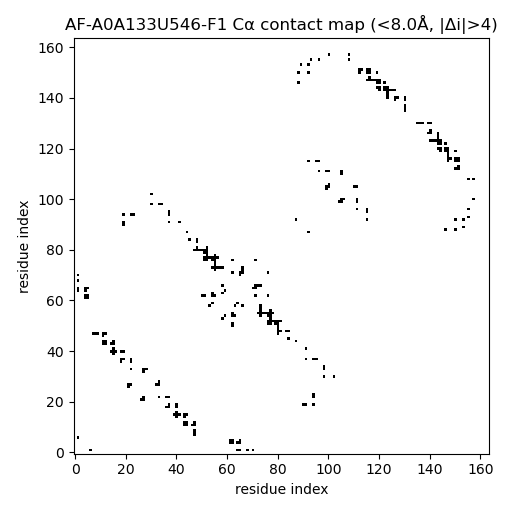75 14.607 1.00 75.81 105 LEU A N 1
ATOM 816 C CA . LEU A 1 105 ? -18.349 2.926 13.289 1.00 75.81 105 LEU A CA 1
ATOM 817 C C . LEU A 1 105 ? -18.879 1.632 12.645 1.00 75.81 105 LEU A C 1
ATOM 819 O O . LEU A 1 105 ? -19.856 1.655 11.893 1.00 75.81 105 LEU A O 1
ATOM 823 N N . ALA A 1 106 ? -18.267 0.484 12.954 1.00 74.56 106 ALA A N 1
ATOM 824 C CA . ALA A 1 106 ? -18.754 -0.825 12.534 1.00 74.56 106 ALA A CA 1
ATOM 825 C C . ALA A 1 106 ? -18.565 -1.902 13.610 1.00 74.56 106 ALA A C 1
ATOM 827 O O . ALA A 1 106 ? -17.479 -2.450 13.780 1.00 74.56 106 ALA A O 1
ATOM 828 N N . ALA A 1 107 ? -19.667 -2.288 14.256 1.00 70.69 107 ALA A N 1
ATOM 829 C CA . ALA A 1 107 ? -19.713 -3.468 15.123 1.00 70.69 107 ALA A CA 1
ATOM 830 C C . ALA A 1 107 ? -19.748 -4.800 14.336 1.00 70.69 107 ALA A C 1
ATOM 832 O O . ALA A 1 107 ? -19.365 -5.842 14.864 1.00 70.69 107 ALA A O 1
ATOM 833 N N . ASP A 1 108 ? -20.193 -4.779 13.071 1.00 84.75 108 ASP A N 1
ATOM 834 C CA . ASP A 1 108 ? -20.292 -5.967 12.209 1.00 84.75 108 ASP A CA 1
ATOM 835 C C . ASP A 1 108 ? -19.084 -6.073 11.260 1.00 84.75 108 ASP A C 1
ATOM 837 O O . ASP A 1 108 ? -18.722 -5.121 10.560 1.00 84.75 108 ASP A O 1
ATOM 841 N N . LYS A 1 109 ? -18.517 -7.280 11.161 1.00 85.81 109 LYS A N 1
ATOM 842 C CA . LYS A 1 109 ? -17.480 -7.652 10.189 1.00 85.81 109 LYS A CA 1
ATOM 843 C C . LYS A 1 109 ? -17.876 -7.318 8.751 1.00 85.81 109 LYS A C 1
ATOM 845 O O . LYS A 1 109 ? -17.003 -6.941 7.974 1.00 85.81 109 LYS A O 1
ATOM 850 N N . ARG A 1 110 ? -19.158 -7.442 8.379 1.00 88.81 110 ARG A N 1
ATOM 851 C CA . ARG A 1 110 ? -19.631 -7.088 7.026 1.00 88.81 110 ARG A CA 1
ATOM 852 C C . ARG A 1 110 ? -19.421 -5.609 6.715 1.00 88.81 110 ARG A C 1
ATOM 85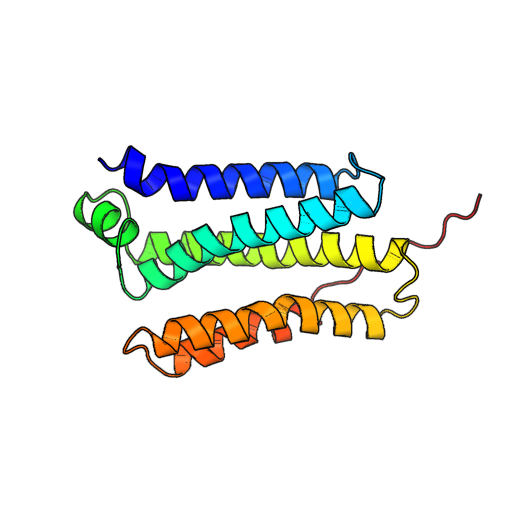4 O O . ARG A 1 110 ? -18.925 -5.283 5.641 1.00 88.81 110 ARG A O 1
ATOM 861 N N . LYS A 1 111 ? -19.719 -4.728 7.673 1.00 90.56 111 LYS A N 1
ATOM 862 C CA . LYS A 1 111 ? -19.499 -3.283 7.528 1.00 90.56 111 LYS A CA 1
ATOM 863 C C . LYS A 1 111 ? -18.009 -2.950 7.436 1.00 90.56 111 LYS A C 1
ATOM 865 O O . LYS A 1 111 ? -17.625 -2.175 6.572 1.00 90.56 111 LYS A O 1
ATOM 870 N N . ILE A 1 112 ? -17.159 -3.596 8.243 1.00 91.38 112 ILE A N 1
ATOM 871 C CA . ILE A 1 112 ? -15.697 -3.418 8.148 1.00 91.38 112 ILE A CA 1
ATOM 872 C C . ILE A 1 112 ? -15.181 -3.836 6.764 1.00 91.38 112 ILE A C 1
ATOM 874 O O . ILE A 1 112 ? -14.407 -3.097 6.166 1.00 91.38 112 ILE A O 1
ATOM 878 N N . ARG A 1 113 ? -15.637 -4.976 6.218 1.00 92.94 113 ARG A N 1
ATOM 879 C CA . ARG A 1 113 ? -15.271 -5.396 4.850 1.00 92.94 113 ARG A CA 1
ATOM 880 C C . ARG A 1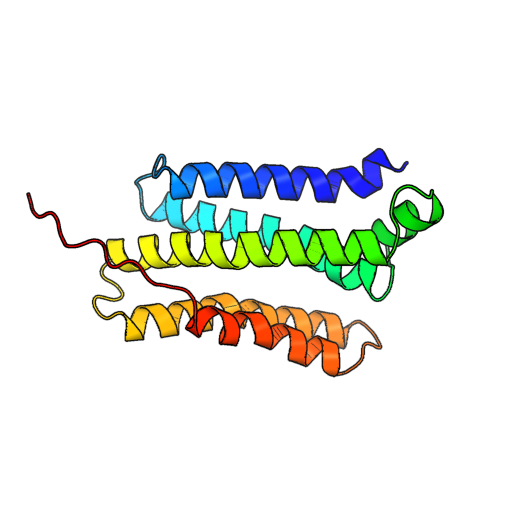 113 ? -15.698 -4.375 3.806 1.00 92.94 113 ARG A C 1
ATOM 882 O O . ARG A 1 113 ? -14.921 -4.079 2.908 1.00 92.94 113 ARG A O 1
ATOM 889 N N . PHE A 1 114 ? -16.902 -3.825 3.935 1.00 93.69 114 PHE A N 1
ATOM 890 C CA . PHE A 1 114 ? -17.379 -2.783 3.033 1.00 93.69 114 PHE A CA 1
ATOM 891 C C . PHE A 1 114 ? -16.516 -1.515 3.116 1.00 93.69 114 PHE A C 1
ATOM 893 O O . PHE A 1 114 ? -16.120 -0.978 2.088 1.00 93.69 114 PHE A O 1
ATOM 900 N N . TYR A 1 115 ? -16.139 -1.072 4.318 1.00 94.31 115 TYR A N 1
ATOM 901 C CA . TYR A 1 115 ? -15.249 0.081 4.472 1.00 94.31 115 TYR A CA 1
ATOM 902 C C . TYR A 1 115 ? -13.826 -0.183 3.973 1.00 94.31 115 TYR A C 1
ATOM 904 O O . TYR A 1 115 ? -13.227 0.712 3.387 1.00 94.31 115 TYR A O 1
ATOM 912 N N . LEU A 1 116 ? -13.297 -1.400 4.140 1.00 95.00 116 LEU A N 1
ATOM 913 C CA . LEU A 1 116 ? -12.027 -1.801 3.525 1.00 95.00 116 LEU A CA 1
ATOM 914 C C . LEU A 1 116 ? -12.104 -1.769 2.000 1.00 95.00 116 LEU A C 1
ATOM 916 O O . LEU A 1 116 ? -11.205 -1.231 1.360 1.00 95.00 116 LEU A O 1
ATOM 920 N N . PHE A 1 117 ? -13.190 -2.296 1.432 1.00 96.44 117 PHE A N 1
ATOM 921 C CA . PHE A 1 117 ? -13.428 -2.243 -0.004 1.00 96.44 117 PHE A CA 1
ATOM 922 C C . PHE A 1 117 ? -13.424 -0.796 -0.499 1.00 96.44 117 PHE A C 1
ATOM 924 O O . PHE A 1 117 ? -12.691 -0.486 -1.431 1.00 96.44 117 PHE A O 1
ATOM 931 N N . LEU A 1 118 ? -14.160 0.103 0.166 1.00 95.88 118 LEU A N 1
ATOM 932 C CA . LEU A 1 118 ? -14.183 1.529 -0.175 1.00 95.88 118 LEU A CA 1
ATOM 933 C C . LEU A 1 118 ? -12.817 2.205 -0.018 1.00 95.88 118 LEU A C 1
ATOM 935 O O . LEU A 1 118 ? -12.437 3.001 -0.871 1.00 95.88 118 LEU A O 1
ATOM 939 N N . PHE A 1 119 ? -12.070 1.884 1.039 1.00 95.81 119 PHE A N 1
ATOM 940 C CA . PHE A 1 119 ? -10.729 2.421 1.265 1.00 95.81 119 PHE A CA 1
ATOM 941 C C . PHE A 1 119 ? -9.781 2.063 0.115 1.00 95.81 119 PHE A C 1
ATOM 943 O O . PHE A 1 119 ? -9.109 2.933 -0.430 1.00 95.81 119 PHE A O 1
ATOM 950 N N . TRP A 1 120 ? -9.768 0.800 -0.310 1.00 96.75 120 TRP A N 1
ATOM 951 C CA . TRP A 1 120 ? -8.920 0.356 -1.417 1.00 96.75 120 TRP A CA 1
ATOM 952 C C . TRP A 1 120 ? -9.458 0.740 -2.795 1.00 96.75 120 TRP A C 1
ATOM 954 O O . TRP A 1 120 ? -8.673 0.883 -3.732 1.00 96.75 120 TRP A O 1
ATOM 964 N N . LEU A 1 121 ? -10.766 0.984 -2.918 1.00 95.75 121 LEU A N 1
ATOM 965 C CA . LEU A 1 121 ? -11.377 1.523 -4.132 1.00 95.75 121 LEU A CA 1
ATOM 966 C C . LEU A 1 121 ? -10.828 2.912 -4.482 1.00 95.75 121 LEU A C 1
ATOM 968 O O . LEU A 1 121 ? -10.874 3.283 -5.647 1.00 95.75 121 LEU A O 1
ATOM 972 N N . LEU A 1 122 ? -10.239 3.645 -3.527 1.00 93.56 122 LEU A N 1
ATOM 973 C CA . LEU A 1 122 ? -9.574 4.933 -3.776 1.00 93.56 122 LEU A CA 1
ATOM 974 C C . LEU A 1 122 ? -8.402 4.835 -4.762 1.00 93.56 122 LEU A C 1
ATOM 976 O O . LEU A 1 122 ? -8.051 5.835 -5.380 1.00 93.56 122 LEU A O 1
ATOM 980 N N . ILE A 1 123 ? -7.825 3.647 -4.967 1.00 92.50 123 ILE A N 1
ATOM 981 C CA . ILE A 1 123 ? -6.794 3.440 -5.993 1.00 92.50 123 ILE A CA 1
ATOM 982 C C . ILE A 1 123 ? -7.384 3.564 -7.401 1.00 92.50 123 ILE A C 1
ATOM 984 O O . ILE A 1 123 ? -6.730 4.096 -8.295 1.00 92.50 123 ILE A O 1
ATOM 988 N N . PHE A 1 124 ? -8.633 3.146 -7.606 1.00 93.06 124 PHE A N 1
ATOM 989 C CA . PHE A 1 124 ? -9.271 3.182 -8.917 1.00 93.06 124 PHE A CA 1
ATOM 990 C C . PHE A 1 124 ? -9.339 4.588 -9.544 1.00 93.06 124 PHE A C 1
ATOM 992 O O . PHE A 1 124 ? -8.810 4.755 -10.644 1.00 93.06 124 PHE A O 1
ATOM 999 N N . PRO A 1 125 ? -9.894 5.632 -8.892 1.00 90.44 125 PRO A N 1
ATOM 1000 C CA . PRO A 1 125 ? -9.901 6.971 -9.476 1.00 90.44 125 PRO A CA 1
ATOM 1001 C C . PRO A 1 125 ? -8.485 7.508 -9.722 1.00 90.44 125 PRO A C 1
ATOM 1003 O O . PRO A 1 125 ? -8.277 8.214 -10.704 1.00 90.44 125 PRO A O 1
ATOM 1006 N N . LEU A 1 126 ? -7.490 7.128 -8.911 1.00 87.00 126 LEU A N 1
ATOM 1007 C CA . LEU A 1 126 ? -6.092 7.499 -9.163 1.00 87.00 126 LEU A CA 1
ATOM 1008 C C . LEU A 1 126 ? -5.561 6.854 -10.449 1.00 87.00 126 LEU A C 1
ATOM 1010 O O . LEU A 1 126 ? -4.921 7.527 -11.252 1.00 87.00 126 LEU A O 1
ATOM 1014 N N . THR A 1 127 ? -5.879 5.578 -10.689 1.00 87.25 127 THR A N 1
ATOM 1015 C CA . THR A 1 127 ? -5.523 4.908 -11.950 1.00 87.25 127 THR A CA 1
ATOM 1016 C C . THR A 1 127 ? -6.270 5.476 -13.155 1.00 87.25 127 THR A C 1
ATOM 1018 O O . THR A 1 127 ? -5.691 5.544 -14.234 1.00 87.25 127 THR A O 1
ATOM 1021 N N . VAL A 1 128 ? -7.511 5.948 -12.983 1.00 87.31 128 VAL A N 1
ATOM 1022 C CA . VAL A 1 128 ? -8.264 6.646 -14.040 1.00 87.31 128 VAL A CA 1
ATOM 1023 C C . VAL A 1 128 ? -7.584 7.965 -14.402 1.00 87.31 128 VAL A C 1
ATOM 1025 O O . VAL A 1 128 ? -7.375 8.234 -15.579 1.00 87.31 128 VAL A O 1
ATOM 1028 N N . VAL A 1 129 ? -7.193 8.772 -13.411 1.00 85.06 129 VAL A N 1
ATOM 1029 C CA . VAL A 1 129 ? -6.479 10.036 -13.656 1.00 85.06 129 VAL A CA 1
ATOM 1030 C C . VAL A 1 129 ? -5.138 9.784 -14.347 1.00 85.06 129 VAL A C 1
ATOM 1032 O O . VAL A 1 129 ? -4.817 10.471 -15.312 1.00 85.06 129 VAL A O 1
ATOM 1035 N N . ALA A 1 130 ? -4.383 8.772 -13.907 1.00 79.88 130 ALA A N 1
ATOM 1036 C CA . ALA A 1 130 ? -3.124 8.397 -14.549 1.00 79.88 130 ALA A CA 1
ATOM 1037 C C . ALA A 1 130 ? -3.326 7.931 -16.003 1.00 79.88 130 ALA A C 1
ATOM 1039 O O . ALA A 1 130 ? -2.555 8.313 -16.879 1.00 79.88 130 ALA A O 1
ATOM 1040 N N . PHE A 1 131 ? -4.387 7.163 -16.268 1.00 81.31 131 PHE A N 1
ATOM 1041 C CA . PHE A 1 131 ? -4.768 6.726 -17.612 1.00 81.31 131 PHE A CA 1
ATOM 1042 C C . PHE A 1 131 ? -5.169 7.897 -18.517 1.00 81.31 131 PHE A C 1
ATOM 1044 O O . PHE A 1 131 ? -4.795 7.919 -19.677 1.00 81.31 131 PHE A O 1
ATOM 1051 N N . LEU A 1 132 ? -5.891 8.903 -18.017 1.00 82.81 132 LEU A N 1
ATOM 1052 C CA . LEU A 1 132 ? -6.266 10.066 -18.836 1.00 82.81 132 LEU A CA 1
ATOM 1053 C C . LEU A 1 132 ? -5.059 10.925 -19.255 1.00 82.81 132 LEU A C 1
ATOM 1055 O O . LEU A 1 132 ? -5.161 11.681 -20.217 1.00 82.81 132 LEU A O 1
ATOM 1059 N N . GLY A 1 133 ? -3.937 10.825 -18.537 1.00 74.25 133 GLY A N 1
ATOM 1060 C CA . GLY A 1 133 ? -2.704 11.560 -18.829 1.00 74.25 133 GLY A CA 1
ATOM 1061 C C . GLY A 1 133 ? -1.698 10.818 -19.715 1.00 74.25 133 GLY A C 1
ATOM 1062 O O . GLY A 1 133 ? -0.681 11.408 -20.074 1.00 74.25 133 GLY A O 1
ATOM 1063 N N . HIS A 1 134 ? -1.943 9.548 -20.055 1.00 70.62 134 HIS A N 1
ATOM 1064 C CA . HIS A 1 134 ? -0.999 8.703 -20.789 1.00 70.62 134 HIS A CA 1
ATOM 1065 C C . HIS A 1 134 ? -1.709 7.709 -21.716 1.00 70.62 134 HIS A C 1
ATOM 1067 O O . HIS A 1 134 ? -2.779 7.211 -21.395 1.00 70.62 134 HIS A O 1
ATOM 1073 N N . ASP A 1 135 ? -1.063 7.306 -22.813 1.00 72.31 135 ASP A N 1
ATOM 1074 C CA . ASP A 1 135 ? -1.574 6.275 -23.736 1.00 72.31 135 ASP A CA 1
ATOM 1075 C C . ASP A 1 135 ? -1.424 4.847 -23.171 1.00 72.31 135 ASP A C 1
ATOM 1077 O O . ASP A 1 135 ? -0.836 3.948 -23.778 1.00 72.31 135 ASP A O 1
ATOM 1081 N N . TRP A 1 136 ? -1.894 4.625 -21.945 1.00 77.38 136 TRP A N 1
ATOM 1082 C CA . TRP A 1 136 ? -1.841 3.325 -21.288 1.00 77.38 136 TRP A CA 1
ATOM 1083 C C . TRP A 1 136 ? -3.008 2.438 -21.725 1.00 77.38 136 TRP A C 1
ATOM 1085 O O . TRP A 1 136 ? -4.058 2.899 -22.152 1.00 77.38 136 TRP A O 1
ATOM 1095 N N . SER A 1 137 ? -2.833 1.121 -21.627 1.00 81.00 137 SER A N 1
ATOM 1096 C CA . SER A 1 137 ? -3.904 0.159 -21.910 1.00 81.00 137 SER A CA 1
ATOM 1097 C C . SER A 1 137 ? -5.025 0.229 -20.864 1.00 81.00 137 SER A C 1
ATOM 1099 O O . SER A 1 137 ? -4.780 0.454 -19.678 1.00 81.00 137 SER A O 1
ATOM 1101 N N . ILE A 1 138 ? -6.262 -0.077 -21.263 1.00 82.12 138 ILE A N 1
ATOM 1102 C CA . ILE A 1 138 ? -7.407 -0.183 -20.340 1.00 82.12 138 ILE A CA 1
ATOM 1103 C C . ILE A 1 138 ? -7.176 -1.209 -19.217 1.00 82.12 138 ILE A C 1
ATOM 1105 O O . ILE A 1 138 ? -7.775 -1.126 -18.146 1.00 8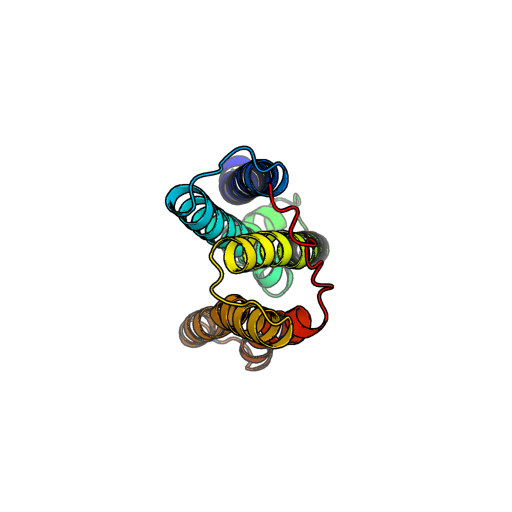2.12 138 ILE A O 1
ATOM 1109 N N . VAL A 1 139 ? -6.258 -2.156 -19.429 1.00 79.94 139 VAL A N 1
ATOM 1110 C CA . VAL A 1 139 ? -5.847 -3.137 -18.420 1.00 79.94 139 VAL A CA 1
ATOM 1111 C C . VAL A 1 139 ? -5.321 -2.451 -17.153 1.00 79.94 139 VAL A C 1
ATOM 1113 O O . VAL A 1 139 ? -5.670 -2.883 -16.058 1.00 79.94 139 VAL A O 1
ATOM 1116 N N . TYR A 1 140 ? -4.569 -1.349 -17.262 1.00 77.69 140 TYR A N 1
ATOM 1117 C CA . TYR A 1 140 ? -4.033 -0.635 -16.091 1.00 77.69 140 TYR A CA 1
ATOM 1118 C C . TYR A 1 140 ? -5.131 0.006 -15.238 1.00 77.69 140 TYR A C 1
ATOM 1120 O O . TYR A 1 140 ? -5.033 0.035 -14.012 1.00 77.69 140 TYR A O 1
ATOM 1128 N N . LEU A 1 141 ? -6.209 0.463 -15.877 1.00 83.69 141 LEU A N 1
ATOM 1129 C CA . LEU A 1 141 ? -7.383 0.997 -15.194 1.00 83.69 141 LEU A CA 1
ATOM 1130 C C . LEU A 1 141 ? -8.102 -0.108 -14.407 1.00 83.69 141 LEU A C 1
ATOM 1132 O O . LEU A 1 141 ? -8.461 0.080 -13.246 1.00 83.69 141 LEU A O 1
ATOM 1136 N N . LEU A 1 142 ? -8.240 -1.301 -14.996 1.00 87.00 142 LEU A N 1
ATOM 1137 C CA . LEU A 1 142 ? -8.823 -2.458 -14.308 1.00 87.00 142 LEU A CA 1
ATOM 1138 C C . LEU A 1 142 ? -7.942 -2.959 -13.155 1.00 87.00 142 LEU A C 1
ATOM 1140 O O . LEU A 1 142 ? -8.467 -3.412 -12.137 1.00 87.00 142 LEU A O 1
ATOM 1144 N N . MET A 1 143 ? -6.615 -2.829 -13.263 1.00 85.62 143 MET A N 1
ATOM 1145 C CA . MET A 1 143 ? -5.701 -3.172 -12.168 1.00 85.62 143 MET A CA 1
ATOM 1146 C C . MET A 1 143 ? -5.950 -2.328 -10.912 1.00 85.62 143 MET A C 1
ATOM 1148 O O . MET A 1 143 ? -5.778 -2.839 -9.806 1.00 85.62 143 MET A O 1
ATOM 1152 N N . GLY A 1 144 ? -6.439 -1.091 -11.051 1.00 87.88 144 GLY A N 1
ATOM 1153 C CA . GLY A 1 144 ? -6.819 -0.237 -9.921 1.00 87.88 144 GLY A CA 1
ATOM 1154 C C . GLY A 1 144 ? -7.982 -0.772 -9.076 1.00 87.88 144 GLY A C 1
ATOM 1155 O O . GLY A 1 144 ? -8.122 -0.384 -7.918 1.00 87.88 144 GLY A O 1
ATOM 1156 N N . LEU A 1 145 ? -8.790 -1.696 -9.613 1.00 92.75 145 LEU A N 1
ATOM 1157 C CA 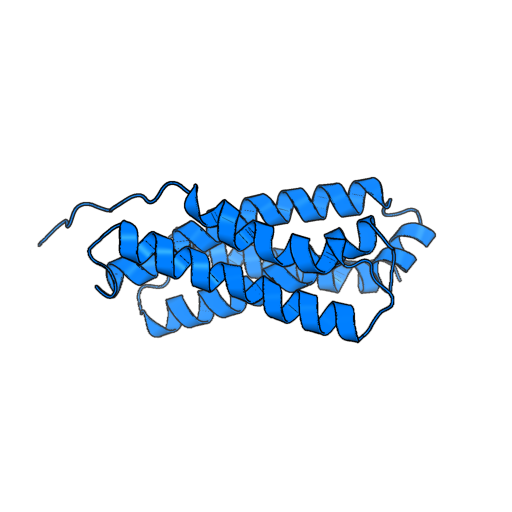. LEU A 1 145 ? -9.878 -2.359 -8.880 1.00 92.75 145 LEU A CA 1
ATOM 1158 C C . LEU A 1 145 ? -9.405 -3.571 -8.073 1.00 92.75 145 LEU A C 1
ATOM 1160 O O . LEU A 1 145 ? -10.052 -3.943 -7.091 1.00 92.75 145 LEU A O 1
ATOM 1164 N N . ILE A 1 146 ? -8.286 -4.192 -8.463 1.00 93.19 146 ILE A N 1
ATOM 1165 C CA . ILE A 1 146 ? -7.773 -5.417 -7.829 1.00 93.19 146 ILE A CA 1
ATOM 1166 C C . ILE A 1 146 ? -7.625 -5.251 -6.310 1.00 93.19 146 ILE A C 1
ATOM 1168 O O . ILE A 1 146 ? -8.107 -6.124 -5.589 1.00 93.19 146 ILE A O 1
ATOM 1172 N N . PRO A 1 147 ? -7.045 -4.157 -5.779 1.00 93.94 147 PRO A N 1
ATOM 1173 C CA . PRO A 1 147 ? -6.880 -3.986 -4.337 1.00 93.94 147 PRO A CA 1
ATOM 1174 C C . PRO A 1 147 ? -8.212 -3.948 -3.588 1.00 93.94 147 PRO A C 1
ATOM 1176 O O . PRO A 1 147 ? -8.331 -4.533 -2.511 1.00 93.94 147 PRO A O 1
ATOM 1179 N N . ALA A 1 148 ? -9.231 -3.314 -4.177 1.00 95.38 148 ALA A N 1
ATOM 1180 C CA . ALA A 1 148 ? -10.566 -3.230 -3.595 1.00 95.38 148 ALA A CA 1
ATOM 1181 C C . ALA A 1 148 ? -11.167 -4.626 -3.426 1.00 95.38 148 ALA A C 1
ATOM 1183 O O . ALA A 1 148 ? -11.556 -5.003 -2.319 1.00 95.38 148 ALA A O 1
ATOM 1184 N N . PHE A 1 149 ? -11.150 -5.439 -4.483 1.00 94.94 149 PHE A N 1
ATOM 1185 C CA . PHE A 1 149 ? -11.645 -6.814 -4.416 1.00 94.94 149 PHE A CA 1
ATOM 1186 C C . PHE A 1 149 ? -10.774 -7.716 -3.538 1.00 94.94 149 PHE A C 1
ATOM 1188 O O . PHE A 1 149 ? -11.307 -8.484 -2.739 1.00 94.94 149 PHE A O 1
ATOM 1195 N N . ALA A 1 150 ? -9.447 -7.595 -3.616 1.00 93.94 150 ALA A N 1
ATOM 1196 C CA . ALA A 1 150 ? -8.519 -8.363 -2.790 1.00 93.94 150 ALA A CA 1
ATOM 1197 C C . ALA A 1 150 ? -8.745 -8.108 -1.291 1.00 93.94 150 ALA A C 1
ATOM 1199 O O . ALA A 1 150 ? -8.674 -9.035 -0.480 1.00 93.94 150 ALA A O 1
ATOM 1200 N N . SER A 1 151 ? -9.100 -6.873 -0.921 1.00 93.38 151 SER A N 1
ATOM 1201 C CA . SER A 1 151 ? -9.363 -6.499 0.469 1.00 93.38 151 SER A CA 1
ATOM 1202 C C . SER A 1 151 ? -10.525 -7.269 1.105 1.00 93.38 151 SER A C 1
ATOM 1204 O O . SER A 1 151 ? -10.521 -7.504 2.315 1.00 93.38 151 SER A O 1
ATOM 1206 N N . LEU A 1 152 ? -11.477 -7.753 0.297 1.00 91.38 152 LEU A N 1
ATOM 1207 C CA . LEU A 1 152 ? -12.606 -8.553 0.771 1.00 91.38 152 LEU A CA 1
ATOM 1208 C C . LEU A 1 152 ? -12.167 -9.894 1.363 1.00 91.38 152 LEU A C 1
ATOM 1210 O O . LEU A 1 152 ? -12.912 -10.460 2.163 1.00 91.38 152 LEU A O 1
ATOM 1214 N N . PHE A 1 153 ? -10.980 -10.391 1.011 1.00 91.19 153 PHE A N 1
ATOM 1215 C CA . PHE A 1 153 ? -10.441 -11.667 1.486 1.00 91.19 153 PHE A CA 1
ATOM 1216 C C . PHE A 1 153 ? -9.493 -11.518 2.682 1.00 91.19 153 PHE A C 1
ATOM 1218 O O . PHE A 1 153 ? -9.065 -12.520 3.255 1.00 91.19 153 PHE A O 1
ATOM 1225 N N . ILE A 1 154 ? -9.183 -10.288 3.104 1.00 90.56 154 ILE A N 1
ATOM 1226 C CA . ILE A 1 154 ? -8.256 -10.048 4.211 1.00 90.56 154 ILE A CA 1
ATOM 1227 C C . ILE A 1 154 ? -8.895 -10.496 5.537 1.00 90.56 154 ILE A C 1
ATOM 1229 O O . ILE A 1 154 ? -10.039 -10.135 5.839 1.00 90.56 154 ILE A O 1
ATOM 1233 N N . PRO A 1 155 ? -8.179 -11.277 6.369 1.00 85.50 155 PRO A N 1
ATOM 1234 C CA . PRO A 1 155 ? -8.711 -11.750 7.637 1.00 85.50 155 PRO A CA 1
ATOM 1235 C C . PRO A 1 155 ? -8.879 -10.593 8.630 1.00 85.50 155 PRO A C 1
ATOM 1237 O O . PRO A 1 155 ? -7.911 -9.998 9.103 1.00 85.50 155 PRO A O 1
ATOM 1240 N N . ILE A 1 156 ? -10.128 -10.316 9.009 1.00 81.69 156 ILE A N 1
ATOM 1241 C CA . ILE A 1 156 ? -10.463 -9.319 10.031 1.00 81.69 156 ILE A CA 1
ATOM 1242 C C . ILE A 1 156 ? -10.449 -9.997 11.403 1.00 81.69 156 ILE A C 1
ATOM 1244 O O . ILE A 1 156 ? -11.333 -10.797 11.728 1.00 81.69 156 ILE A O 1
ATOM 1248 N N . LYS A 1 157 ? -9.459 -9.657 12.235 1.00 71.12 157 LYS A N 1
ATOM 1249 C CA . LYS A 1 157 ? -9.461 -10.033 13.654 1.00 71.12 157 LYS A CA 1
ATOM 1250 C C . LYS A 1 157 ? -10.376 -9.081 14.423 1.00 71.12 157 LYS A C 1
ATOM 1252 O O . LYS A 1 157 ? -10.000 -7.949 14.700 1.00 71.12 157 LYS A O 1
ATOM 1257 N N . THR A 1 158 ? -11.559 -9.552 14.804 1.00 58.94 158 THR A N 1
ATOM 1258 C CA . THR A 1 158 ? -12.378 -8.899 15.834 1.00 58.94 158 THR A CA 1
ATOM 1259 C C . THR A 1 158 ? -11.676 -9.053 17.178 1.00 58.94 158 THR A C 1
ATOM 1261 O O . THR A 1 158 ? -11.546 -10.174 17.669 1.00 58.94 158 THR A O 1
ATOM 1264 N N . GLN A 1 159 ? -11.197 -7.956 17.770 1.00 55.88 159 GLN A N 1
ATOM 1265 C CA . GLN A 1 159 ? -10.753 -7.988 19.163 1.00 55.88 159 GLN A CA 1
ATOM 1266 C C . GLN A 1 159 ? -12.000 -8.097 20.043 1.00 55.88 159 GLN A C 1
ATOM 1268 O O . GLN A 1 159 ? -12.826 -7.187 20.053 1.00 55.88 159 GLN A O 1
ATOM 1273 N N . ALA A 1 160 ? -12.169 -9.223 20.744 1.00 45.44 160 ALA A N 1
ATOM 1274 C CA . ALA A 1 160 ? -13.223 -9.365 21.743 1.00 45.44 160 ALA A CA 1
ATOM 1275 C C . ALA A 1 160 ? -13.133 -8.183 22.717 1.00 45.44 160 ALA A C 1
ATOM 1277 O O . ALA A 1 160 ? -12.045 -7.886 23.217 1.00 45.44 160 ALA A O 1
ATOM 1278 N N . LYS A 1 161 ? -14.256 -7.485 22.928 1.00 42.84 161 LYS A N 1
ATOM 1279 C CA . LYS A 1 161 ? -14.382 -6.405 23.910 1.00 42.84 161 LYS A CA 1
ATOM 1280 C C . LYS A 1 161 ? 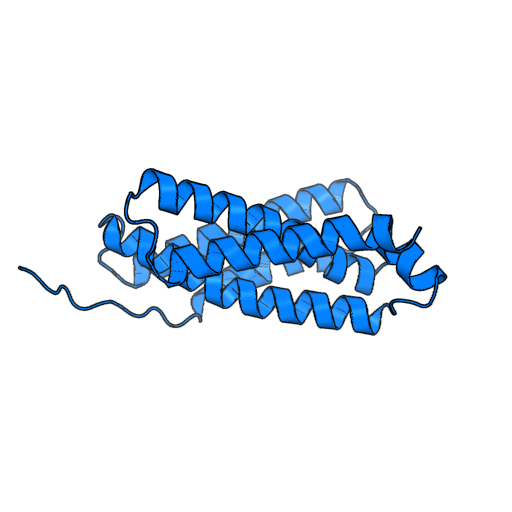-13.804 -6.890 25.247 1.00 42.84 161 LYS A C 1
ATOM 1282 O O . LYS A 1 161 ? -14.424 -7.706 25.918 1.00 42.84 161 LYS A O 1
ATOM 1287 N N . LYS A 1 162 ? -12.618 -6.409 25.631 1.00 38.47 162 LYS A N 1
ATOM 1288 C CA . LYS A 1 162 ? -12.215 -6.390 27.039 1.00 38.47 162 LYS A CA 1
ATOM 1289 C C . LYS A 1 162 ? -12.852 -5.138 27.623 1.00 38.47 162 LYS A C 1
ATOM 1291 O O . LYS A 1 162 ? -12.308 -4.048 27.472 1.00 38.47 162 LYS A O 1
ATOM 1296 N N . PHE A 1 163 ? -14.052 -5.303 28.167 1.00 39.84 163 PHE A N 1
ATOM 1297 C CA . PHE A 1 163 ? -14.641 -4.302 29.046 1.00 39.84 163 PHE A CA 1
ATOM 1298 C C . PHE A 1 163 ? -13.783 -4.215 30.321 1.00 39.84 163 PHE A C 1
ATOM 1300 O O . PHE A 1 163 ? -13.408 -5.275 30.835 1.00 39.84 163 PHE A O 1
ATOM 1307 N N . PRO A 1 164 ? -13.416 -3.014 30.798 1.00 43.41 164 PRO A N 1
ATOM 1308 C CA . PRO A 1 164 ? -13.235 -2.795 32.227 1.00 43.41 164 PRO A CA 1
ATOM 1309 C C . PRO A 1 164 ? -14.582 -2.870 32.957 1.00 43.41 164 PRO A C 1
ATOM 1311 O O . PRO A 1 164 ? -15.613 -2.516 32.335 1.00 43.41 164 PRO A O 1
#

pLDDT: mean 88.01, std 11.03, range [38.47, 96.75]

Radius of gyration: 17.29 Å; Cα contacts (8 Å, |Δi|>4): 171; chains: 1; bounding box: 43×24×56 Å

Sequence (164 aa):
MAWIHGGGILISLIFTGIIQAFLVLKVVKNWASTSALLWLSFWTFLNPTGYLIIGGISPFGDISDLINDGILTKQISLFIGLSIFLLGLFSLSKIFSDIIYRTELAADKRKIRFYLFLFWLLIFPLTVVAFLGHDWSIVYLLMGLIPAFASLFIPIKTQAKKFP

Nearest PDB structures (foldseek):
  7udc-assembly1_B  TM=2.611E-01  e=2.066E+00  Rattus norvegicus

Organism: NCBI:txid1698261